Protein AF-A0A5N3P517-F1 (afdb_monomer_lite)

pLDDT: mean 84.56, std 18.82, range [36.75, 97.94]

Radius of gyration: 26.36 Å; chains: 1; bounding box: 62×52×75 Å

Foldseek 3Di:
DDDDDDDDPDPPPDPPPPDPDPDDPLRVVLVVLVVVLVVLVVLLVVLVVVCVVPVDLVSLLSSLLSVLVNLVSQLVSLVSCCVVPVVVSVVSNVVSVVSLVCCVVPSPRPPSD

Secondary structure (DSSP, 8-state):
------------------PPPPPPHHHHHHHHHHHHHHHHHHHHHHHHHHHHHS--HHHHHHHHHHHHHHHHHHHHHHHHSTTT-HHHHHHHHHHHHHHHHHHHHH---TT--

Structure (mmCIF, N/CA/C/O backbone):
data_AF-A0A5N3P517-F1
#
_entry.id   AF-A0A5N3P517-F1
#
loop_
_atom_site.group_PDB
_atom_site.id
_atom_site.type_symbol
_atom_site.label_atom_id
_atom_site.label_alt_id
_atom_site.label_comp_id
_atom_site.label_asym_id
_atom_site.label_entity_id
_atom_site.label_seq_id
_atom_site.pdbx_PDB_ins_code
_atom_site.Cartn_x
_atom_site.Cartn_y
_atom_site.Cartn_z
_atom_site.occupancy
_atom_site.B_iso_or_equiv
_atom_site.auth_seq_id
_atom_site.auth_comp_id
_atom_site.auth_asym_id
_atom_site.auth_atom_id
_atom_site.pdbx_PDB_model_num
ATOM 1 N N . MET A 1 1 ? 45.684 42.380 -56.030 1.00 38.03 1 MET A N 1
ATOM 2 C CA . MET A 1 1 ? 45.417 40.993 -56.467 1.00 38.03 1 MET A CA 1
ATOM 3 C C . MET A 1 1 ? 44.510 40.353 -55.421 1.00 38.03 1 MET A C 1
ATOM 5 O O . MET A 1 1 ? 44.945 40.211 -54.291 1.00 38.03 1 MET A O 1
ATOM 9 N N . THR A 1 2 ? 43.191 40.452 -55.594 1.00 36.75 2 THR A N 1
ATOM 10 C CA . THR A 1 2 ? 42.268 39.413 -56.116 1.00 36.75 2 THR A CA 1
ATOM 11 C C . THR A 1 2 ? 42.064 38.200 -55.197 1.00 36.75 2 THR A C 1
ATOM 13 O O . THR A 1 2 ? 42.986 37.443 -54.924 1.00 36.75 2 THR A O 1
ATOM 16 N N . LEU A 1 3 ? 40.800 38.051 -54.775 1.00 43.25 3 LEU A N 1
ATOM 17 C CA . LEU A 1 3 ? 40.170 36.937 -54.060 1.00 43.25 3 LEU A CA 1
ATOM 18 C C . LEU A 1 3 ? 40.451 35.552 -54.673 1.00 43.25 3 LEU A C 1
ATOM 20 O O . LEU A 1 3 ? 40.476 35.419 -55.895 1.00 43.25 3 LEU A O 1
ATOM 24 N N . LYS A 1 4 ? 40.472 34.533 -53.800 1.00 41.03 4 LYS A N 1
ATOM 25 C CA . LYS A 1 4 ? 39.881 33.179 -53.948 1.00 41.03 4 LYS A CA 1
ATOM 26 C C . LYS A 1 4 ? 39.968 32.525 -52.557 1.00 41.03 4 LYS A C 1
ATOM 28 O O . LYS A 1 4 ? 41.059 32.212 -52.108 1.00 41.03 4 LYS A O 1
ATOM 33 N N . THR A 1 5 ? 38.941 32.523 -51.706 1.00 51.16 5 THR A N 1
ATOM 34 C CA . THR A 1 5 ? 37.689 31.741 -51.764 1.00 51.16 5 THR A CA 1
ATOM 35 C C . THR A 1 5 ? 37.931 30.275 -52.119 1.00 51.16 5 THR A C 1
ATOM 37 O O . THR A 1 5 ? 38.084 29.964 -53.295 1.00 51.16 5 THR A O 1
ATOM 40 N N . SER A 1 6 ? 37.955 29.395 -51.110 1.00 47.97 6 SER A N 1
ATOM 41 C CA . SER A 1 6 ? 37.519 27.981 -51.143 1.00 47.97 6 SER A CA 1
ATOM 42 C C . SER A 1 6 ? 37.638 27.421 -49.716 1.00 47.97 6 SER A C 1
ATOM 44 O O . SER A 1 6 ? 38.736 27.238 -49.209 1.00 47.97 6 SER A O 1
ATOM 46 N N . ALA A 1 7 ? 36.527 27.438 -48.973 1.00 44.62 7 ALA A N 1
ATOM 47 C CA . ALA A 1 7 ? 35.735 26.247 -48.625 1.00 44.62 7 ALA A CA 1
ATOM 48 C C . ALA A 1 7 ? 36.282 25.567 -47.346 1.00 44.62 7 ALA A C 1
ATOM 50 O O . ALA A 1 7 ? 37.238 24.809 -47.396 1.00 44.62 7 ALA A O 1
ATOM 51 N N . LEU A 1 8 ? 35.827 25.929 -46.138 1.00 47.00 8 LEU A N 1
ATOM 52 C CA . LEU A 1 8 ? 34.563 25.456 -45.542 1.00 47.00 8 LEU A CA 1
ATOM 53 C C . LEU A 1 8 ? 34.313 23.968 -45.840 1.00 47.00 8 LEU A C 1
ATOM 55 O O . LEU A 1 8 ? 33.419 23.610 -46.597 1.00 47.00 8 LEU A O 1
ATOM 59 N N . LEU A 1 9 ? 35.107 23.100 -45.212 1.00 43.38 9 LEU A N 1
ATOM 60 C CA . LEU A 1 9 ? 34.707 21.722 -44.941 1.00 43.38 9 LEU A CA 1
ATOM 61 C C . LEU A 1 9 ? 34.134 21.674 -43.525 1.00 43.38 9 LEU A C 1
ATOM 63 O O . LEU A 1 9 ? 34.820 21.434 -42.535 1.00 43.38 9 LEU A O 1
ATOM 67 N N . LEU A 1 10 ? 32.836 21.971 -43.474 1.00 49.81 10 LEU A N 1
ATOM 68 C CA . LEU A 1 10 ? 31.929 21.492 -42.444 1.00 49.81 10 LEU A CA 1
ATOM 69 C C . LEU A 1 10 ? 32.051 19.966 -42.363 1.00 49.81 10 LEU A C 1
ATOM 71 O O . LEU A 1 10 ? 31.563 19.261 -43.241 1.00 49.81 10 LEU A O 1
ATOM 75 N N . ILE A 1 11 ? 32.627 19.459 -41.278 1.00 46.81 11 ILE A N 1
ATOM 76 C CA . ILE A 1 11 ? 32.222 18.157 -40.744 1.00 46.81 11 ILE A CA 1
ATOM 77 C C . ILE A 1 11 ? 31.528 18.444 -39.417 1.00 46.81 11 ILE A C 1
ATOM 79 O O . ILE A 1 11 ? 32.052 18.240 -38.328 1.00 46.81 11 ILE A O 1
ATOM 83 N N . ALA A 1 12 ? 30.319 18.993 -39.542 1.00 49.53 12 ALA A N 1
ATOM 84 C CA . ALA A 1 12 ? 29.302 18.933 -38.507 1.00 49.53 12 ALA A CA 1
ATOM 85 C C . ALA A 1 12 ? 28.690 17.523 -38.534 1.00 49.53 12 ALA A C 1
ATOM 87 O O . ALA A 1 12 ? 27.599 17.299 -39.044 1.00 49.53 12 ALA A O 1
ATOM 88 N N . ALA A 1 13 ? 29.440 16.554 -38.029 1.00 48.19 13 ALA A N 1
ATOM 89 C CA . ALA A 1 13 ? 28.962 15.227 -37.671 1.00 48.19 13 ALA A CA 1
ATOM 90 C C . ALA A 1 13 ? 29.750 14.895 -36.401 1.00 48.19 13 ALA A C 1
ATOM 92 O O . ALA A 1 13 ? 30.962 14.763 -36.453 1.00 48.19 13 ALA A O 1
ATOM 93 N N . SER A 1 14 ? 29.193 14.893 -35.201 1.00 46.72 14 SER A N 1
ATOM 94 C CA . SER A 1 14 ? 27.890 14.375 -34.818 1.00 46.72 14 SER A CA 1
ATOM 95 C C . SER A 1 14 ? 27.596 14.857 -33.396 1.00 46.72 14 SER A C 1
ATOM 97 O O . SER A 1 14 ? 27.890 14.172 -32.422 1.00 46.72 14 SER A O 1
ATOM 99 N N . LEU A 1 15 ? 27.020 16.049 -33.267 1.00 48.06 15 LEU A N 1
ATOM 100 C CA . LEU A 1 15 ? 26.266 16.420 -32.073 1.00 48.06 15 LEU A CA 1
ATOM 101 C C . LEU A 1 15 ? 24.796 16.173 -32.396 1.00 48.06 15 LEU A C 1
ATOM 103 O O . LEU A 1 15 ? 24.016 17.103 -32.570 1.00 48.06 15 LEU A O 1
ATOM 107 N N . LEU A 1 16 ? 24.426 14.895 -32.530 1.00 49.53 16 LEU A N 1
ATOM 108 C CA . LEU A 1 16 ? 23.047 14.540 -32.227 1.00 49.53 16 LEU A CA 1
ATOM 109 C C . LEU A 1 16 ? 22.869 14.912 -30.753 1.00 49.53 16 LEU A C 1
ATOM 111 O O . LEU A 1 16 ? 23.619 14.385 -29.925 1.00 49.53 16 LEU A O 1
ATOM 115 N N . PRO A 1 17 ? 21.945 15.818 -30.390 1.00 46.22 17 PRO A N 1
ATOM 116 C CA . PRO A 1 17 ? 21.519 15.872 -29.010 1.00 46.22 17 PRO A CA 1
ATOM 117 C C . PRO A 1 17 ? 20.970 14.478 -28.725 1.00 46.22 17 PRO A C 1
ATOM 119 O O . PRO A 1 17 ? 19.959 14.072 -29.300 1.00 46.22 17 PRO A O 1
ATOM 122 N N . ILE A 1 18 ? 21.680 13.709 -27.900 1.00 53.00 18 ILE A N 1
ATOM 123 C CA . ILE A 1 18 ? 21.115 12.533 -27.254 1.00 53.00 18 ILE A CA 1
ATOM 124 C C . ILE A 1 18 ? 20.028 13.114 -26.349 1.00 53.00 18 ILE A C 1
ATOM 126 O O . ILE A 1 18 ? 20.273 13.458 -25.195 1.00 53.00 18 ILE A O 1
ATOM 130 N N . GLY A 1 19 ? 18.849 13.366 -26.922 1.00 52.69 19 GLY A N 1
ATOM 131 C CA . GLY A 1 19 ? 17.659 13.670 -26.152 1.00 52.69 19 GLY A CA 1
ATOM 132 C C . GLY A 1 19 ? 17.431 12.520 -25.173 1.00 52.69 19 GLY A C 1
ATOM 133 O O . GLY A 1 19 ? 17.881 11.399 -25.444 1.00 52.69 19 GLY A O 1
ATOM 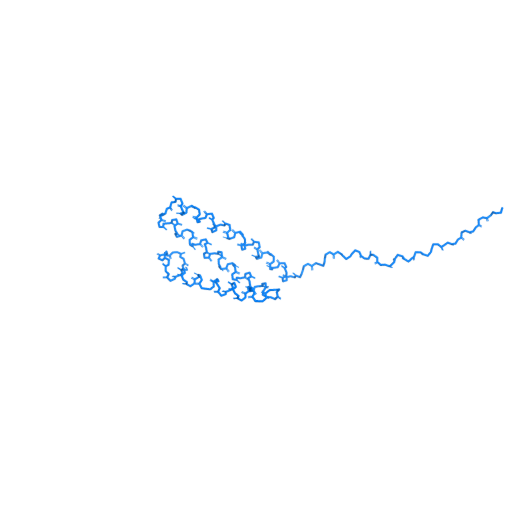134 N N . PRO A 1 20 ? 16.776 12.762 -24.026 1.00 57.44 20 PRO A N 1
ATOM 135 C CA . PRO A 1 20 ? 16.414 11.670 -23.137 1.00 57.44 20 PRO A CA 1
ATOM 136 C C . PRO A 1 20 ? 15.671 10.625 -23.970 1.00 57.44 20 PRO A C 1
ATOM 138 O O . PRO A 1 20 ? 14.719 10.963 -24.678 1.00 57.44 20 PRO A O 1
ATOM 141 N N . ALA A 1 21 ? 16.163 9.383 -23.955 1.00 64.06 21 ALA A N 1
ATOM 142 C CA . ALA A 1 21 ? 15.475 8.281 -24.607 1.00 64.06 21 ALA A CA 1
ATOM 143 C C . ALA A 1 21 ? 14.019 8.300 -24.127 1.00 64.06 21 ALA A C 1
ATOM 145 O O . ALA A 1 21 ? 13.770 8.406 -22.923 1.00 64.06 21 ALA A O 1
ATOM 146 N N . ALA A 1 22 ? 13.069 8.290 -25.066 1.00 68.44 22 ALA A N 1
ATOM 147 C CA . ALA A 1 22 ? 11.658 8.253 -24.716 1.00 68.44 22 ALA A CA 1
ATOM 148 C C . ALA A 1 22 ? 11.414 7.034 -23.820 1.00 68.44 22 ALA A C 1
ATOM 150 O O . ALA A 1 22 ? 11.892 5.941 -24.133 1.00 68.44 22 ALA A O 1
ATOM 151 N N . ALA A 1 23 ? 10.708 7.242 -22.7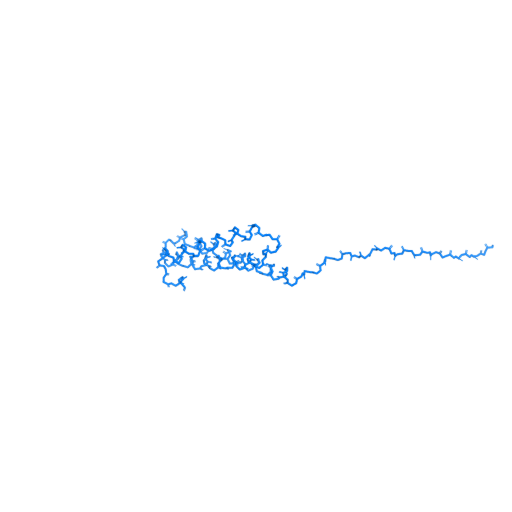08 1.00 76.50 23 ALA A N 1
ATOM 152 C CA . ALA A 1 23 ? 10.368 6.163 -21.800 1.00 76.50 23 ALA A CA 1
ATOM 153 C C . ALA A 1 23 ? 9.629 5.062 -22.571 1.00 76.50 23 ALA A C 1
ATOM 155 O O . ALA A 1 23 ? 8.766 5.315 -23.416 1.00 76.50 23 ALA A O 1
ATOM 156 N N . THR A 1 24 ? 9.998 3.817 -22.309 1.00 87.88 24 THR A N 1
ATOM 157 C CA . THR A 1 24 ? 9.268 2.668 -22.827 1.00 87.88 24 THR A CA 1
ATOM 158 C C . THR A 1 24 ? 7.857 2.644 -22.225 1.00 87.88 24 THR A C 1
ATOM 160 O O . THR A 1 24 ? 7.655 3.098 -21.096 1.00 87.88 24 THR A O 1
ATOM 163 N N . PRO A 1 25 ? 6.869 2.018 -22.890 1.00 91.38 25 PRO A N 1
ATOM 164 C CA . PRO A 1 25 ? 5.521 1.890 -22.328 1.00 91.38 25 PRO A CA 1
ATOM 165 C C . PRO A 1 25 ? 5.483 1.225 -20.940 1.00 91.38 25 PRO A C 1
ATOM 167 O O . PRO A 1 25 ? 4.579 1.474 -20.141 1.00 91.38 25 PRO A O 1
ATOM 170 N N . LEU A 1 26 ? 6.461 0.359 -20.641 1.00 89.94 26 LEU A N 1
ATOM 171 C CA . LEU A 1 26 ? 6.606 -0.270 -19.330 1.00 89.94 26 LEU A CA 1
ATOM 172 C C . LEU A 1 26 ? 7.133 0.715 -18.275 1.00 89.94 26 LEU A C 1
ATOM 174 O O . LEU A 1 26 ? 6.635 0.709 -17.149 1.00 89.94 26 LEU A O 1
ATOM 178 N N . GLU A 1 27 ? 8.097 1.564 -18.634 1.00 90.00 27 GLU A N 1
ATOM 179 C CA . GLU A 1 27 ? 8.607 2.634 -17.767 1.00 90.00 27 GLU A CA 1
ATOM 180 C C . GLU A 1 27 ? 7.510 3.652 -17.454 1.00 90.00 27 GLU A C 1
ATOM 182 O O . GLU A 1 27 ? 7.283 3.933 -16.278 1.00 90.00 27 GLU A O 1
ATOM 187 N N . ASP A 1 28 ? 6.752 4.108 -18.454 1.00 92.62 28 ASP A N 1
ATOM 188 C CA . ASP A 1 28 ? 5.617 5.023 -18.256 1.00 92.62 28 ASP A CA 1
ATOM 189 C C . ASP A 1 28 ? 4.581 4.436 -17.294 1.00 92.62 28 ASP A C 1
ATOM 191 O O . ASP A 1 28 ? 4.127 5.083 -16.343 1.00 92.62 28 ASP A O 1
ATOM 195 N N . LYS A 1 29 ? 4.228 3.162 -17.493 1.00 92.69 29 LYS A N 1
ATOM 196 C CA . LYS A 1 29 ? 3.283 2.462 -16.620 1.00 92.69 29 LYS A CA 1
ATOM 197 C C . LYS A 1 29 ? 3.824 2.328 -15.195 1.00 92.69 29 LYS A C 1
ATOM 199 O O . LYS A 1 29 ? 3.069 2.517 -14.239 1.00 92.69 29 LYS A O 1
ATOM 204 N N . CYS A 1 30 ? 5.107 2.010 -15.043 1.00 93.00 30 CYS A N 1
ATOM 205 C CA . CYS A 1 30 ? 5.768 1.921 -13.744 1.00 93.00 30 CYS A CA 1
ATOM 206 C C . CYS A 1 30 ? 5.796 3.285 -13.029 1.00 93.00 30 CYS A C 1
ATOM 208 O O . CYS A 1 30 ? 5.475 3.367 -11.839 1.00 93.00 30 CYS A O 1
ATOM 210 N N . GLN A 1 31 ? 6.092 4.370 -13.746 1.00 92.81 31 GLN A N 1
ATOM 211 C CA . GLN A 1 31 ? 6.090 5.733 -13.209 1.00 92.81 31 GLN A CA 1
ATOM 212 C C . GLN A 1 31 ? 4.686 6.175 -12.777 1.00 92.81 31 GLN A C 1
ATOM 214 O O . GLN A 1 31 ? 4.514 6.665 -11.658 1.00 92.81 31 GLN A O 1
ATOM 219 N N . ALA A 1 32 ? 3.668 5.936 -13.608 1.00 94.19 32 ALA A N 1
ATOM 220 C CA . ALA A 1 32 ? 2.280 6.263 -13.286 1.00 94.19 32 ALA A CA 1
ATOM 221 C C . ALA A 1 32 ? 1.787 5.509 -12.038 1.00 94.19 32 ALA A C 1
ATOM 223 O O . ALA A 1 32 ? 1.165 6.094 -11.148 1.00 94.19 32 ALA A O 1
ATOM 224 N N . LEU A 1 33 ? 2.110 4.216 -11.932 1.00 95.12 33 LEU A N 1
ATOM 225 C CA . LEU A 1 33 ? 1.791 3.406 -10.756 1.00 95.12 33 LEU A CA 1
ATOM 226 C C . LEU A 1 33 ? 2.559 3.866 -9.512 1.00 95.12 33 LEU A C 1
ATOM 228 O O . LEU A 1 33 ? 1.977 3.932 -8.433 1.00 95.12 33 LEU A O 1
ATOM 232 N N . THR A 1 34 ? 3.821 4.269 -9.656 1.00 94.38 34 THR A N 1
ATOM 233 C CA . THR A 1 34 ? 4.612 4.839 -8.554 1.00 94.38 34 THR A CA 1
ATOM 234 C C . THR A 1 34 ? 3.981 6.127 -8.023 1.00 94.38 34 THR A C 1
ATOM 236 O O . THR A 1 34 ? 3.859 6.298 -6.808 1.00 94.38 34 THR A O 1
ATOM 239 N N . ALA A 1 35 ? 3.522 7.018 -8.907 1.00 94.94 35 ALA A N 1
ATOM 240 C CA . ALA A 1 35 ? 2.801 8.227 -8.510 1.00 94.94 35 ALA A CA 1
ATOM 241 C C . ALA A 1 35 ? 1.484 7.893 -7.785 1.00 94.94 35 ALA A C 1
ATOM 243 O O . ALA A 1 35 ? 1.199 8.453 -6.724 1.00 94.94 35 ALA A O 1
ATOM 244 N N . ALA A 1 36 ? 0.718 6.924 -8.296 1.00 95.12 36 ALA A N 1
ATOM 245 C CA . ALA A 1 36 ? -0.508 6.459 -7.651 1.00 95.12 36 ALA A CA 1
ATOM 246 C C . ALA A 1 36 ? -0.248 5.829 -6.268 1.00 95.12 36 ALA A C 1
ATOM 248 O O . ALA A 1 36 ? -1.004 6.082 -5.328 1.00 95.12 36 ALA A O 1
ATOM 249 N N . THR A 1 37 ? 0.832 5.053 -6.109 1.00 97.44 37 THR A N 1
ATOM 250 C CA . THR A 1 37 ? 1.241 4.485 -4.814 1.00 97.44 37 THR A CA 1
ATOM 251 C C . THR A 1 37 ? 1.558 5.581 -3.805 1.00 97.44 37 THR A C 1
ATOM 253 O O . THR A 1 37 ? 1.067 5.503 -2.679 1.00 97.44 37 THR A O 1
ATOM 256 N N . LYS A 1 38 ? 2.314 6.613 -4.206 1.00 96.88 38 LYS A N 1
ATOM 257 C CA . LYS A 1 38 ? 2.637 7.767 -3.348 1.00 96.88 38 LYS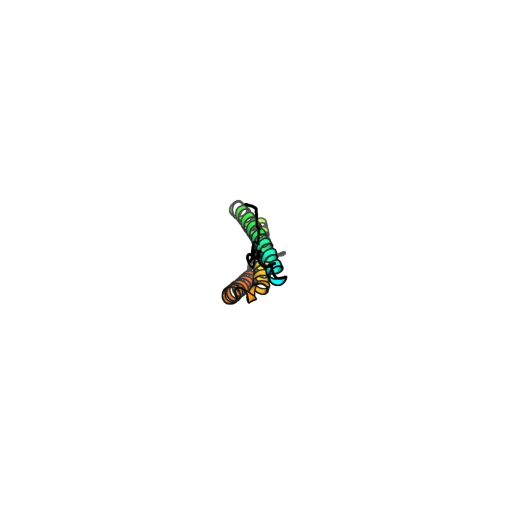 A CA 1
ATOM 258 C C . LYS A 1 38 ? 1.380 8.516 -2.905 1.00 96.88 38 LYS A C 1
ATOM 260 O O . LYS A 1 38 ? 1.256 8.878 -1.739 1.00 96.88 38 LYS A O 1
ATOM 265 N N . GLN A 1 39 ? 0.411 8.698 -3.802 1.00 97.06 39 GLN A N 1
ATOM 266 C CA . GLN A 1 39 ? -0.862 9.319 -3.432 1.00 97.06 39 GLN A CA 1
ATOM 267 C C . GLN A 1 39 ? -1.659 8.453 -2.443 1.00 97.06 39 GLN A C 1
ATOM 269 O O . GLN A 1 39 ? -2.221 8.967 -1.475 1.00 97.06 39 GLN A O 1
ATOM 274 N N . ALA A 1 40 ? -1.706 7.136 -2.656 1.00 96.88 40 ALA A N 1
ATOM 275 C CA . ALA A 1 40 ? -2.375 6.219 -1.736 1.00 96.88 40 ALA A CA 1
ATOM 276 C C . ALA A 1 40 ? -1.684 6.176 -0.359 1.00 96.88 40 ALA A C 1
ATOM 278 O O . ALA A 1 40 ? -2.362 6.096 0.666 1.00 96.88 40 ALA A O 1
ATOM 279 N N . GLU A 1 41 ? -0.353 6.279 -0.332 1.00 97.94 41 GLU A N 1
ATOM 280 C CA . GLU A 1 41 ? 0.443 6.401 0.893 1.00 97.94 41 GLU A CA 1
ATOM 281 C C . GLU A 1 41 ? 0.086 7.675 1.662 1.00 97.94 41 GLU A C 1
ATOM 283 O O . GLU A 1 41 ? -0.274 7.600 2.837 1.00 97.94 41 GLU A O 1
ATOM 288 N N . ALA A 1 42 ? 0.093 8.828 0.985 1.00 97.88 42 ALA A N 1
ATOM 289 C CA . ALA A 1 42 ? -0.270 10.111 1.580 1.00 97.88 42 ALA A CA 1
ATOM 290 C C . ALA A 1 42 ? -1.680 10.075 2.191 1.00 97.88 42 ALA A C 1
ATOM 292 O O . ALA A 1 42 ? -1.882 10.526 3.319 1.00 97.88 42 ALA A O 1
ATOM 293 N N . ASN A 1 43 ? -2.640 9.459 1.494 1.00 96.62 43 ASN A N 1
ATOM 294 C CA . ASN A 1 43 ? -3.990 9.263 2.020 1.00 96.62 43 ASN A CA 1
ATOM 295 C C . ASN A 1 43 ? -3.982 8.384 3.284 1.00 96.62 43 ASN A C 1
ATOM 297 O O . ASN A 1 43 ? -4.600 8.745 4.283 1.00 96.62 43 ASN A O 1
ATOM 301 N N . SER A 1 44 ? -3.265 7.254 3.279 1.00 97.00 44 SER A N 1
ATOM 302 C CA . SER A 1 44 ? -3.138 6.382 4.459 1.00 97.00 44 SER A CA 1
ATOM 303 C C . SER A 1 44 ? -2.523 7.119 5.655 1.00 97.00 44 SER A C 1
ATOM 305 O O . SER A 1 44 ? -3.016 6.991 6.777 1.00 97.00 44 SER A O 1
ATOM 307 N N . ILE A 1 45 ? -1.491 7.937 5.428 1.00 97.88 45 ILE A N 1
ATOM 308 C CA . ILE A 1 45 ? -0.854 8.763 6.464 1.00 97.88 45 ILE A CA 1
ATOM 309 C C . ILE A 1 45 ? -1.834 9.809 7.014 1.00 97.88 45 ILE A C 1
ATOM 311 O O . ILE A 1 45 ? -1.915 9.990 8.230 1.00 97.88 45 ILE A O 1
ATOM 315 N N . ALA A 1 46 ? -2.618 10.460 6.151 1.00 97.62 46 ALA A N 1
ATOM 316 C CA . ALA A 1 46 ? -3.624 11.431 6.573 1.00 97.62 46 ALA A CA 1
ATOM 317 C C . ALA A 1 46 ? -4.691 10.791 7.479 1.00 97.62 46 ALA A C 1
ATOM 319 O O . ALA A 1 46 ? -4.981 11.311 8.557 1.00 97.62 46 ALA A O 1
ATOM 320 N N . PHE A 1 47 ? -5.222 9.621 7.109 1.00 96.88 47 PHE A N 1
ATOM 321 C CA . PHE A 1 47 ? -6.176 8.906 7.965 1.00 96.88 47 PHE A CA 1
ATOM 322 C C . PHE A 1 47 ? -5.539 8.376 9.256 1.00 96.88 47 PHE A C 1
ATOM 324 O O . PHE A 1 47 ? -6.204 8.350 10.293 1.00 96.88 47 PHE A O 1
ATOM 331 N N . LEU A 1 48 ? -4.254 8.004 9.239 1.00 97.38 48 LEU A N 1
ATOM 332 C CA . LEU A 1 48 ? -3.529 7.643 10.459 1.00 97.38 48 LEU A CA 1
ATOM 333 C C . LEU A 1 48 ? -3.453 8.823 11.430 1.00 97.38 48 LEU A C 1
ATOM 335 O O . LEU A 1 48 ? -3.628 8.631 12.632 1.00 97.38 48 LEU A O 1
ATOM 339 N N . ALA A 1 49 ? -3.196 10.033 10.931 1.00 97.56 49 ALA A N 1
ATOM 340 C CA . ALA A 1 49 ? -3.178 11.236 11.756 1.00 97.56 49 ALA A CA 1
ATOM 341 C C . ALA A 1 49 ? -4.552 11.499 12.394 1.00 97.56 49 ALA A C 1
ATOM 343 O O . ALA A 1 49 ? -4.620 11.744 13.599 1.00 97.56 49 ALA A O 1
ATOM 344 N N . VAL A 1 50 ? -5.639 11.348 11.626 1.00 97.31 50 VAL A N 1
ATOM 345 C CA . VAL A 1 50 ? -7.012 11.460 12.148 1.00 97.31 50 VAL A CA 1
ATOM 346 C C . VAL A 1 50 ? -7.274 10.418 13.234 1.00 97.31 50 VAL A C 1
ATOM 348 O O . VAL A 1 50 ? -7.719 10.784 14.314 1.00 97.31 50 VAL A O 1
ATOM 351 N N . TYR A 1 51 ? -6.943 9.144 13.008 1.00 96.88 51 TYR A N 1
ATOM 352 C CA . TYR A 1 51 ? -7.115 8.098 14.024 1.00 96.88 51 TYR A CA 1
ATOM 353 C C . TYR A 1 51 ? -6.251 8.329 15.276 1.00 96.88 51 TYR A C 1
ATOM 355 O O . TYR A 1 51 ? -6.664 8.039 16.396 1.00 96.88 51 TYR A O 1
ATOM 363 N N . LYS A 1 52 ? -5.035 8.864 15.123 1.00 97.50 52 LYS A N 1
ATOM 364 C CA . LYS A 1 52 ? -4.181 9.201 16.272 1.00 97.50 52 LYS A CA 1
ATOM 365 C C . LYS A 1 52 ? -4.773 10.330 17.117 1.00 97.50 52 LYS A C 1
ATOM 367 O O . LYS A 1 52 ? -4.596 10.295 18.335 1.00 97.50 52 LYS A O 1
ATOM 372 N N . ALA A 1 53 ? -5.451 11.287 16.484 1.00 97.50 53 ALA A N 1
ATOM 373 C CA . ALA A 1 53 ? -6.163 12.369 17.159 1.00 97.50 53 ALA A CA 1
ATOM 374 C C . ALA A 1 53 ? -7.495 11.896 17.773 1.00 97.50 53 ALA A C 1
ATOM 376 O O . ALA A 1 53 ? -7.835 12.294 18.883 1.00 97.50 53 ALA A O 1
ATOM 377 N N . ASP A 1 54 ? -8.210 11.013 17.078 1.00 94.31 54 ASP A N 1
ATOM 378 C CA . ASP A 1 54 ? -9.504 10.455 17.463 1.00 94.31 54 ASP A CA 1
ATOM 379 C C . ASP A 1 54 ? -9.460 8.923 17.348 1.00 94.31 54 ASP A C 1
ATOM 381 O O . ASP A 1 54 ? -9.677 8.333 16.285 1.00 94.31 54 ASP A O 1
ATOM 385 N N . LYS A 1 55 ? -9.159 8.268 18.476 1.00 95.19 55 LYS A N 1
ATOM 386 C CA . LYS A 1 55 ? -8.898 6.821 18.571 1.00 95.19 55 LYS A CA 1
ATOM 387 C C . LYS A 1 55 ? -10.163 5.956 18.544 1.00 95.19 55 LYS A C 1
ATOM 389 O O . LYS A 1 55 ? -10.178 4.857 19.100 1.00 95.19 55 LYS A O 1
ATOM 394 N N . THR A 1 56 ? -11.233 6.433 17.924 1.00 95.19 56 THR A N 1
ATOM 395 C CA . THR A 1 56 ? -12.480 5.681 17.792 1.00 95.19 56 THR A CA 1
ATOM 396 C C . THR A 1 56 ? -12.373 4.573 16.739 1.00 95.19 56 THR A C 1
ATOM 398 O O . THR A 1 56 ? -11.581 4.628 15.792 1.00 95.19 56 THR A O 1
ATOM 401 N N . GLU A 1 57 ? -13.190 3.528 16.896 1.00 93.50 57 GLU A N 1
ATOM 402 C CA . GLU A 1 57 ? -13.208 2.388 15.972 1.00 93.50 57 GLU A CA 1
ATOM 403 C C . GLU A 1 57 ? -13.522 2.787 14.515 1.00 93.50 57 GLU A C 1
ATOM 405 O O . GLU A 1 57 ? -12.801 2.324 13.626 1.00 93.50 57 GLU A O 1
ATOM 410 N N . PRO A 1 58 ? -14.497 3.677 14.224 1.00 93.81 58 PRO A N 1
ATOM 411 C CA . PRO A 1 58 ? -14.749 4.120 12.855 1.00 93.81 58 PRO A CA 1
ATOM 412 C C . PRO A 1 58 ? -13.512 4.747 12.202 1.00 93.81 58 PRO A C 1
ATOM 414 O O . PRO A 1 58 ? -13.181 4.398 11.069 1.00 93.81 58 PRO A O 1
ATOM 417 N N . LYS A 1 59 ? -12.766 5.591 12.930 1.00 95.50 59 LYS A N 1
ATOM 418 C CA . LYS A 1 59 ? -11.531 6.217 12.430 1.00 95.50 59 LYS A CA 1
ATOM 419 C C . LYS A 1 59 ? -10.413 5.212 12.211 1.00 95.50 59 LYS A C 1
ATOM 421 O O . LYS A 1 59 ? -9.725 5.273 11.190 1.00 95.50 59 LYS A O 1
ATOM 426 N N . ARG A 1 60 ? -10.288 4.219 13.094 1.00 95.00 60 ARG A N 1
ATOM 427 C CA . ARG A 1 60 ? -9.383 3.084 12.873 1.00 95.00 60 ARG A CA 1
ATOM 428 C C . ARG A 1 60 ? -9.731 2.337 11.583 1.00 95.00 60 ARG A C 1
ATOM 430 O O . ARG A 1 60 ? -8.832 1.999 10.818 1.00 95.00 60 ARG A O 1
ATOM 437 N N . CYS A 1 61 ? -11.014 2.083 11.327 1.00 94.25 61 CYS A N 1
ATOM 438 C CA . CYS A 1 61 ? -11.451 1.377 10.124 1.00 94.25 61 CYS A CA 1
ATOM 439 C C . CYS A 1 61 ? -11.273 2.204 8.841 1.00 94.25 61 CYS A C 1
ATOM 441 O O . CYS A 1 61 ? -10.904 1.635 7.813 1.00 94.25 61 CYS A O 1
ATOM 443 N N . GLU A 1 62 ? -11.467 3.525 8.886 1.00 94.62 62 GLU A N 1
ATOM 444 C CA . GLU A 1 62 ? -11.141 4.431 7.773 1.00 94.62 62 GLU A CA 1
ATOM 445 C C . GLU A 1 62 ? -9.639 4.404 7.449 1.00 94.62 62 GLU A C 1
ATOM 447 O O . GLU A 1 62 ? -9.262 4.225 6.288 1.00 94.62 62 GLU A O 1
ATOM 452 N N . TYR A 1 63 ? -8.786 4.480 8.476 1.00 95.50 63 TYR A N 1
ATOM 453 C CA . TYR A 1 63 ? -7.336 4.330 8.331 1.00 95.50 63 TYR A CA 1
ATOM 454 C C . TYR A 1 63 ? -6.957 2.995 7.693 1.00 95.50 63 TYR A C 1
ATOM 456 O O . 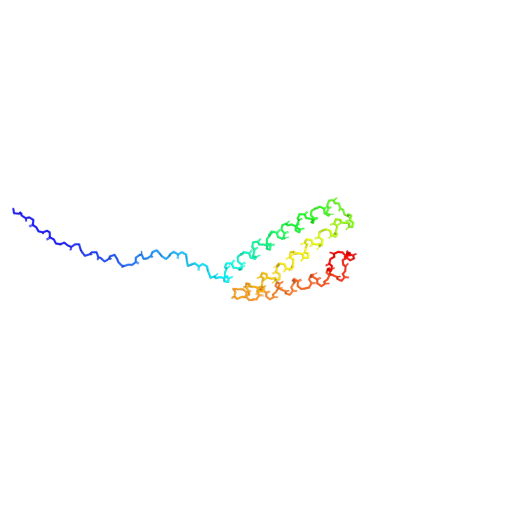TYR A 1 63 ? -6.287 2.977 6.663 1.00 95.50 63 TYR A O 1
ATOM 464 N N . LEU A 1 64 ? -7.438 1.877 8.239 1.00 95.44 64 LEU A N 1
ATOM 465 C CA . LEU A 1 64 ? -7.112 0.558 7.699 1.00 95.44 64 LEU A CA 1
ATOM 466 C C . LEU A 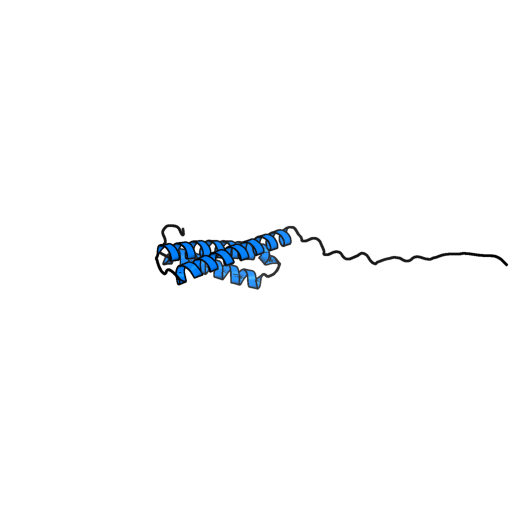1 64 ? -7.605 0.378 6.259 1.00 95.44 64 LEU A C 1
ATOM 468 O O . LEU A 1 64 ? -6.935 -0.285 5.469 1.00 95.44 64 LEU A O 1
ATOM 472 N N . LYS A 1 65 ? -8.729 0.999 5.879 1.00 94.69 65 LYS A N 1
ATOM 473 C CA . LYS A 1 65 ? -9.216 0.992 4.492 1.00 94.69 65 LYS A CA 1
ATOM 474 C C . LYS A 1 65 ? -8.240 1.710 3.565 1.00 94.69 65 LYS A C 1
ATOM 476 O O . LYS A 1 65 ? -7.917 1.186 2.497 1.00 94.69 65 LYS A O 1
ATOM 481 N N . ALA A 1 66 ? -7.750 2.876 3.978 1.00 95.44 66 ALA A N 1
ATOM 482 C CA . ALA A 1 66 ? -6.746 3.622 3.230 1.00 95.44 66 ALA A CA 1
ATOM 483 C C . ALA A 1 66 ? -5.410 2.859 3.149 1.00 95.44 66 ALA A C 1
ATOM 485 O O . ALA A 1 66 ? -4.824 2.773 2.069 1.00 95.44 66 ALA A O 1
ATOM 486 N N . SER A 1 67 ? -4.973 2.218 4.237 1.00 95.50 67 SER A N 1
ATOM 487 C CA . SER A 1 67 ? -3.764 1.384 4.244 1.00 95.50 67 SER A CA 1
ATOM 488 C C . SER A 1 67 ? -3.884 0.176 3.317 1.00 95.50 67 SER A C 1
ATOM 490 O O . SER A 1 67 ? -2.975 -0.087 2.535 1.00 95.50 67 SER A O 1
ATOM 492 N N . VAL A 1 68 ? -5.016 -0.534 3.326 1.00 95.56 68 VAL A N 1
ATOM 493 C CA . VAL A 1 68 ? -5.266 -1.651 2.398 1.00 95.56 68 VAL A CA 1
ATOM 494 C C . VAL A 1 68 ? -5.198 -1.184 0.943 1.00 95.56 68 VAL A C 1
ATOM 496 O O . VAL A 1 68 ? -4.607 -1.868 0.107 1.00 95.56 68 VAL A O 1
ATOM 499 N N . ALA A 1 69 ? -5.759 -0.014 0.625 1.00 95.06 69 ALA A N 1
ATOM 500 C CA . ALA A 1 69 ? -5.655 0.559 -0.715 1.00 95.06 69 ALA A CA 1
ATOM 501 C C . ALA A 1 69 ? -4.195 0.870 -1.096 1.00 95.06 69 ALA A C 1
ATOM 503 O O . ALA A 1 69 ? -3.773 0.523 -2.201 1.00 95.06 69 ALA A O 1
ATOM 504 N N . HIS A 1 70 ? -3.414 1.444 -0.174 1.00 97.12 70 HIS A N 1
ATOM 505 C CA . HIS A 1 70 ? -1.983 1.677 -0.369 1.00 97.12 70 HIS A C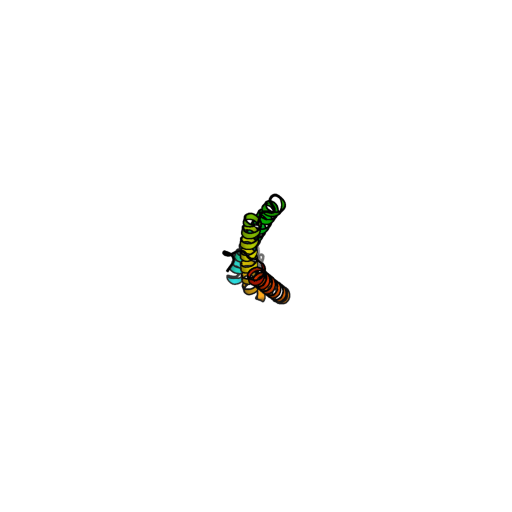A 1
ATOM 506 C C . HIS A 1 70 ? -1.218 0.375 -0.641 1.00 97.12 70 HIS A C 1
ATOM 508 O O . HIS A 1 70 ? -0.560 0.279 -1.673 1.00 97.12 70 HIS A O 1
ATOM 514 N N . PHE A 1 71 ? -1.354 -0.655 0.201 1.00 97.00 71 PHE A N 1
ATOM 515 C CA . PHE A 1 71 ? -0.621 -1.916 0.020 1.00 97.00 71 PHE A CA 1
ATOM 516 C C . PHE A 1 71 ? -1.045 -2.689 -1.239 1.00 97.00 71 PHE A C 1
ATOM 518 O O . PHE A 1 71 ? -0.205 -3.315 -1.884 1.00 97.00 71 PHE A O 1
ATOM 525 N N . ARG A 1 72 ? -2.316 -2.603 -1.659 1.00 96.56 72 ARG A N 1
ATOM 526 C CA . ARG A 1 72 ? -2.756 -3.140 -2.963 1.00 96.56 72 ARG A CA 1
ATOM 527 C C . ARG A 1 72 ? -2.076 -2.420 -4.128 1.00 96.56 72 ARG A C 1
ATOM 529 O O . ARG A 1 72 ? -1.655 -3.074 -5.081 1.00 96.56 72 ARG A O 1
ATOM 536 N N . MET A 1 73 ? -1.950 -1.094 -4.050 1.00 97.00 73 MET A N 1
ATOM 537 C CA . MET A 1 73 ? -1.250 -0.320 -5.075 1.00 97.00 73 MET A CA 1
ATOM 538 C C . MET A 1 73 ? 0.254 -0.606 -5.059 1.00 97.00 73 MET A C 1
ATOM 540 O O . MET A 1 73 ? 0.825 -0.855 -6.111 1.00 97.00 73 MET A O 1
ATOM 544 N N . LEU A 1 74 ? 0.877 -0.657 -3.878 1.00 96.81 74 LEU A N 1
ATOM 545 C CA . LEU A 1 74 ? 2.288 -1.002 -3.687 1.00 96.81 74 LEU A CA 1
ATOM 546 C C . LEU A 1 74 ? 2.626 -2.336 -4.360 1.00 96.81 74 LEU A C 1
ATOM 548 O O . LEU A 1 74 ? 3.540 -2.393 -5.180 1.00 96.81 74 LEU A O 1
ATOM 552 N N . LYS A 1 75 ? 1.828 -3.376 -4.086 1.00 97.75 75 LYS A N 1
ATOM 553 C CA . LYS A 1 75 ? 1.959 -4.684 -4.732 1.00 97.75 75 LYS A CA 1
ATOM 554 C C . LYS A 1 75 ? 1.921 -4.565 -6.257 1.00 97.75 75 LYS A C 1
ATOM 556 O O . LYS A 1 75 ? 2.853 -5.004 -6.921 1.00 97.75 75 LYS A O 1
ATOM 561 N N . LYS A 1 76 ? 0.884 -3.925 -6.807 1.00 97.25 76 LYS A N 1
ATOM 562 C CA . LYS A 1 76 ? 0.710 -3.759 -8.260 1.00 97.25 76 LYS A CA 1
ATOM 563 C C . LYS A 1 76 ? 1.872 -2.996 -8.905 1.00 97.25 76 LYS A C 1
ATOM 565 O O . LYS A 1 76 ? 2.302 -3.339 -10.008 1.00 97.25 76 LYS A O 1
ATOM 570 N N . THR A 1 77 ? 2.369 -1.964 -8.229 1.00 96.38 77 THR A N 1
ATOM 571 C CA . THR A 1 77 ? 3.519 -1.172 -8.670 1.00 96.38 77 THR A CA 1
ATOM 572 C C . THR A 1 77 ? 4.759 -2.043 -8.742 1.00 96.38 77 THR A C 1
ATOM 574 O O . THR A 1 77 ? 5.359 -2.129 -9.806 1.00 96.38 77 THR A O 1
ATOM 577 N N . PHE A 1 78 ? 5.102 -2.767 -7.677 1.00 95.94 78 PHE A N 1
ATOM 578 C CA . PHE A 1 78 ? 6.300 -3.606 -7.666 1.00 95.94 78 PHE A CA 1
ATOM 579 C C . PHE A 1 78 ? 6.197 -4.844 -8.565 1.00 95.94 78 PHE A C 1
ATOM 581 O O . PHE A 1 78 ? 7.195 -5.217 -9.170 1.00 95.94 78 PHE A O 1
ATOM 588 N N . GLU A 1 79 ? 5.007 -5.415 -8.768 1.00 95.88 79 GLU A N 1
ATOM 589 C CA . GLU A 1 79 ? 4.781 -6.440 -9.799 1.00 95.88 79 GLU A CA 1
ATOM 590 C C . GLU A 1 79 ? 5.045 -5.892 -11.210 1.00 95.88 79 GLU A C 1
ATOM 592 O O . GLU A 1 79 ? 5.670 -6.562 -12.030 1.00 95.88 79 GLU A O 1
ATOM 597 N N . THR A 1 80 ? 4.610 -4.659 -11.489 1.00 94.69 80 THR A N 1
ATOM 598 C CA . THR A 1 80 ? 4.800 -4.021 -12.803 1.00 94.69 80 THR A CA 1
ATOM 599 C C . THR A 1 80 ? 6.242 -3.558 -13.012 1.00 94.69 80 THR A C 1
ATOM 601 O O . THR A 1 80 ? 6.789 -3.706 -14.099 1.00 94.69 80 THR A O 1
ATOM 604 N N . CYS A 1 81 ? 6.872 -3.016 -11.973 1.00 93.56 81 CYS A N 1
ATOM 605 C CA . CYS A 1 81 ? 8.225 -2.468 -12.009 1.00 93.56 81 CYS A CA 1
ATOM 606 C C . CYS A 1 81 ? 9.317 -3.530 -11.768 1.00 93.56 81 CYS A C 1
ATOM 608 O O . CYS A 1 81 ? 10.499 -3.189 -11.673 1.00 93.56 81 CYS A O 1
ATOM 610 N N . ARG A 1 82 ? 8.949 -4.814 -11.648 1.00 94.38 82 ARG A N 1
ATOM 611 C CA . ARG A 1 82 ? 9.855 -5.901 -11.242 1.00 94.38 82 ARG A CA 1
ATOM 612 C C . ARG A 1 82 ? 11.088 -6.033 -12.133 1.00 94.38 82 ARG A C 1
ATOM 614 O O . ARG A 1 82 ? 12.159 -6.340 -11.626 1.00 94.38 82 ARG A O 1
ATOM 621 N N . SER A 1 83 ? 10.960 -5.774 -13.436 1.00 92.25 83 SER A N 1
ATOM 622 C CA . SER A 1 83 ? 12.078 -5.846 -14.388 1.00 92.25 83 SER A CA 1
ATOM 623 C C . SER A 1 83 ? 13.195 -4.842 -14.097 1.00 92.25 83 SER A C 1
ATOM 625 O O . SER A 1 83 ? 14.337 -5.098 -14.461 1.00 92.25 83 SER A O 1
ATOM 627 N N . PHE A 1 84 ? 12.884 -3.718 -13.443 1.00 91.38 84 PHE A N 1
ATOM 628 C CA . PHE A 1 84 ? 13.862 -2.676 -13.120 1.00 91.38 84 PHE A CA 1
ATOM 629 C C . PHE A 1 84 ? 14.568 -2.946 -11.786 1.00 91.38 84 PHE A C 1
ATOM 631 O O . PHE A 1 84 ? 15.768 -2.712 -11.656 1.00 91.38 84 PHE A O 1
ATOM 638 N N . HIS A 1 85 ? 13.838 -3.473 -10.796 1.00 89.69 85 HIS A N 1
ATOM 639 C CA . HIS A 1 85 ? 14.351 -3.722 -9.445 1.00 89.69 85 HIS A CA 1
ATOM 640 C C . HIS A 1 85 ? 13.809 -5.042 -8.863 1.00 89.69 85 HIS A C 1
ATOM 642 O O . HIS A 1 85 ? 12.963 -5.017 -7.967 1.00 89.69 85 HIS A O 1
ATOM 648 N N . PRO A 1 86 ? 14.289 -6.212 -9.322 1.00 92.88 86 PRO A N 1
ATOM 649 C CA . PRO A 1 86 ? 13.652 -7.499 -9.028 1.00 92.88 86 PRO A CA 1
ATOM 650 C C . PRO A 1 86 ? 13.687 -7.878 -7.544 1.00 92.88 86 PRO A C 1
ATOM 652 O O . PRO A 1 86 ? 12.662 -8.260 -6.991 1.00 92.88 86 PRO A O 1
ATOM 655 N N . LYS A 1 87 ? 14.834 -7.709 -6.871 1.00 94.94 87 LYS A N 1
ATOM 656 C CA . LYS A 1 87 ? 14.964 -8.032 -5.440 1.00 94.94 87 LYS A CA 1
ATOM 657 C C . LYS A 1 87 ? 14.044 -7.167 -4.572 1.00 94.94 87 LYS A C 1
ATOM 659 O O . LYS A 1 87 ? 13.316 -7.689 -3.737 1.00 94.94 87 LYS A O 1
ATOM 664 N N . MET A 1 88 ? 14.052 -5.853 -4.808 1.00 93.00 88 MET A N 1
ATOM 665 C CA . MET A 1 88 ? 13.185 -4.917 -4.090 1.00 93.00 88 MET A CA 1
ATOM 666 C C . MET A 1 88 ? 11.709 -5.212 -4.367 1.00 93.00 88 MET A C 1
ATOM 668 O O . MET A 1 88 ? 10.893 -5.168 -3.454 1.00 93.00 88 MET A O 1
ATOM 672 N N . ALA A 1 89 ? 11.362 -5.542 -5.611 1.00 94.25 89 ALA A N 1
ATOM 673 C CA . ALA A 1 89 ? 10.001 -5.910 -5.961 1.00 94.25 89 ALA A CA 1
ATOM 674 C C . ALA A 1 89 ? 9.524 -7.157 -5.211 1.00 94.25 89 ALA A C 1
ATOM 676 O O . ALA A 1 89 ? 8.415 -7.147 -4.683 1.00 94.25 89 ALA A O 1
ATOM 677 N N . ASP A 1 90 ? 10.359 -8.189 -5.107 1.00 95.88 90 ASP A N 1
ATOM 678 C CA . ASP A 1 90 ? 10.007 -9.424 -4.403 1.00 95.88 90 ASP A CA 1
ATOM 679 C C . ASP A 1 90 ? 9.777 -9.177 -2.906 1.00 95.88 90 ASP A C 1
ATOM 681 O O . ASP A 1 90 ? 8.767 -9.623 -2.356 1.00 95.88 90 ASP A O 1
ATOM 685 N N . GLU A 1 91 ? 10.654 -8.398 -2.268 1.00 96.75 91 GLU A N 1
ATOM 686 C CA . GLU A 1 91 ? 10.509 -7.989 -0.866 1.00 96.75 91 GLU A CA 1
ATOM 687 C C . GLU A 1 91 ? 9.215 -7.186 -0.650 1.00 96.75 91 GLU A C 1
ATOM 689 O O . GLU A 1 91 ? 8.407 -7.515 0.219 1.00 96.75 91 GLU A O 1
ATOM 694 N N . MET A 1 92 ? 8.959 -6.181 -1.489 1.00 96.38 92 MET A N 1
ATOM 695 C CA . MET A 1 92 ? 7.798 -5.297 -1.343 1.00 96.38 92 MET A CA 1
ATOM 696 C C . MET A 1 92 ? 6.473 -6.007 -1.631 1.00 96.38 92 MET A C 1
ATOM 698 O O . MET A 1 92 ? 5.474 -5.759 -0.952 1.00 96.38 92 MET A O 1
ATOM 702 N N . VAL A 1 93 ? 6.445 -6.922 -2.604 1.00 97.31 93 VAL A N 1
ATOM 703 C CA . VAL A 1 93 ? 5.273 -7.765 -2.879 1.00 97.31 93 VAL A CA 1
ATOM 704 C C . VAL A 1 93 ? 5.006 -8.713 -1.710 1.00 97.31 93 VAL A C 1
ATOM 706 O O . VAL A 1 93 ? 3.845 -8.881 -1.322 1.00 97.31 93 VAL A O 1
ATOM 709 N N . ALA A 1 94 ? 6.046 -9.310 -1.119 1.00 97.19 94 ALA A N 1
ATOM 710 C CA . ALA A 1 94 ? 5.904 -10.164 0.059 1.00 97.19 94 ALA A CA 1
ATOM 711 C C . ALA A 1 94 ? 5.329 -9.384 1.252 1.00 97.19 94 ALA A C 1
ATOM 713 O O . ALA A 1 94 ? 4.307 -9.799 1.808 1.00 97.19 94 ALA A O 1
ATOM 714 N N . THR A 1 95 ? 5.896 -8.216 1.570 1.00 96.12 95 THR A N 1
ATOM 715 C CA . THR A 1 95 ? 5.392 -7.327 2.629 1.00 96.12 95 THR A CA 1
ATOM 716 C C . THR A 1 95 ? 3.944 -6.913 2.378 1.00 96.12 95 THR A C 1
ATOM 718 O O . THR A 1 95 ? 3.109 -7.000 3.278 1.00 96.12 95 THR A O 1
ATOM 721 N N . ALA A 1 96 ? 3.602 -6.508 1.153 1.00 96.31 96 ALA A N 1
ATOM 722 C CA . ALA A 1 96 ? 2.235 -6.117 0.829 1.00 96.31 96 ALA A CA 1
ATOM 723 C C . ALA A 1 96 ? 1.243 -7.272 1.033 1.00 96.31 96 ALA A C 1
ATOM 725 O O . ALA A 1 96 ? 0.178 -7.073 1.618 1.00 96.31 96 ALA A O 1
ATOM 726 N N . ASN A 1 97 ? 1.583 -8.489 0.598 1.00 97.25 97 ASN A N 1
ATOM 727 C CA . ASN A 1 97 ? 0.730 -9.661 0.809 1.00 97.25 97 ASN A CA 1
ATOM 728 C C . ASN A 1 97 ? 0.556 -9.987 2.297 1.00 97.25 97 ASN A C 1
ATOM 730 O O . ASN A 1 97 ? -0.558 -10.303 2.723 1.00 97.25 97 ASN A O 1
ATOM 734 N N . GLU A 1 98 ? 1.628 -9.900 3.083 1.00 96.06 98 GLU A N 1
ATOM 735 C CA . GLU A 1 98 ? 1.573 -10.125 4.524 1.00 96.06 98 GLU A CA 1
ATOM 736 C C . GLU A 1 98 ? 0.632 -9.128 5.203 1.00 96.06 98 GLU A C 1
ATOM 738 O O . GLU A 1 98 ? -0.335 -9.549 5.843 1.00 96.06 98 GLU A O 1
ATOM 743 N N . VAL A 1 99 ? 0.832 -7.826 4.985 1.00 94.62 99 VAL A N 1
ATOM 744 C CA . VAL A 1 99 ? 0.006 -6.781 5.604 1.00 94.62 99 VAL A CA 1
ATOM 745 C C . VAL A 1 99 ? -1.460 -6.906 5.191 1.00 94.62 99 VAL A C 1
ATOM 747 O O . VAL A 1 99 ? -2.355 -6.778 6.032 1.00 94.62 99 VAL A O 1
ATOM 750 N N . LEU A 1 100 ? -1.738 -7.193 3.915 1.00 94.62 100 LEU A N 1
ATOM 751 C CA . LEU A 1 100 ? -3.107 -7.394 3.433 1.00 94.62 100 LEU A CA 1
ATOM 752 C C . LEU A 1 100 ? -3.775 -8.591 4.116 1.00 94.62 100 LEU A C 1
ATOM 754 O O . LEU A 1 100 ? -4.921 -8.480 4.560 1.00 94.62 100 LEU A O 1
ATOM 758 N N . ARG A 1 101 ? -3.061 -9.714 4.248 1.00 92.88 101 ARG A N 1
ATOM 759 C CA . ARG A 1 101 ? -3.554 -10.915 4.935 1.00 92.88 101 ARG A CA 1
ATOM 760 C C . ARG A 1 101 ? -3.827 -10.637 6.410 1.00 92.88 101 ARG A C 1
ATOM 762 O O . ARG A 1 101 ? -4.899 -10.979 6.907 1.00 92.88 101 ARG A O 1
ATOM 769 N N . GLU A 1 102 ? -2.884 -10.010 7.107 1.00 92.81 102 GLU A N 1
ATOM 770 C CA . GLU A 1 102 ? -3.031 -9.696 8.528 1.00 92.81 102 GLU A CA 1
ATOM 771 C C . GLU A 1 102 ? -4.185 -8.727 8.782 1.00 92.81 102 GLU A C 1
ATOM 773 O O . GLU A 1 102 ? -5.009 -8.961 9.668 1.00 92.81 102 GLU A O 1
ATOM 778 N N . THR A 1 103 ? -4.298 -7.681 7.962 1.00 90.75 103 THR A N 1
ATOM 779 C CA . THR A 1 103 ? -5.376 -6.695 8.077 1.00 90.75 103 THR A CA 1
ATOM 780 C C . THR A 1 103 ? -6.736 -7.345 7.824 1.00 90.75 103 THR A C 1
ATOM 782 O O . THR A 1 103 ? -7.674 -7.129 8.591 1.00 90.75 103 THR A O 1
ATOM 785 N N . ALA A 1 104 ? -6.863 -8.204 6.811 1.00 85.25 104 ALA A N 1
ATOM 786 C CA . ALA A 1 104 ? -8.118 -8.904 6.527 1.00 85.25 104 ALA A CA 1
ATOM 787 C C . ALA A 1 104 ? -8.529 -9.892 7.637 1.00 85.25 104 ALA A C 1
ATOM 789 O O . ALA A 1 104 ? -9.725 -10.105 7.864 1.00 85.25 104 ALA A O 1
ATOM 790 N N . ALA A 1 105 ? -7.555 -10.494 8.326 1.00 85.94 105 ALA A N 1
ATOM 791 C CA . ALA A 1 105 ? -7.794 -11.462 9.394 1.00 85.94 105 ALA A CA 1
ATOM 792 C C . ALA A 1 105 ? -8.100 -10.802 10.748 1.00 85.94 105 ALA A C 1
ATOM 794 O O . ALA A 1 105 ? -8.970 -11.276 11.475 1.00 85.94 105 ALA A O 1
ATOM 795 N N . LYS A 1 106 ? -7.391 -9.722 11.093 1.00 86.88 106 LYS A N 1
ATOM 796 C CA . LYS A 1 106 ? -7.341 -9.185 12.465 1.00 86.88 106 LYS A CA 1
ATOM 797 C C . LYS A 1 106 ? -8.059 -7.846 12.642 1.00 86.88 106 LYS A C 1
ATOM 799 O O . LYS A 1 106 ? -8.217 -7.383 13.765 1.00 86.88 106 LYS A O 1
ATOM 804 N N . SER A 1 107 ? -8.481 -7.188 11.562 1.00 86.94 107 SER A N 1
ATOM 805 C CA . SER A 1 107 ? -8.969 -5.807 11.657 1.00 86.94 107 SER A CA 1
ATOM 806 C C . SER A 1 107 ? -10.314 -5.640 12.356 1.00 86.94 107 SER A C 1
ATOM 808 O O . SER A 1 107 ? -10.552 -4.554 12.872 1.00 86.94 107 SER A O 1
ATOM 810 N N . GLY A 1 108 ? -11.210 -6.631 12.332 1.00 87.00 108 GLY A N 1
ATOM 811 C CA . GLY A 1 108 ? -12.579 -6.509 12.861 1.00 87.00 108 GLY A CA 1
ATOM 812 C C . GLY A 1 108 ? -13.492 -5.526 12.103 1.00 87.00 108 GLY A C 1
ATOM 813 O O . GLY A 1 108 ? -14.670 -5.415 12.421 1.00 87.00 108 GLY A O 1
ATOM 814 N N . CYS A 1 109 ? -12.988 -4.835 11.077 1.00 88.81 109 CYS A N 1
ATOM 815 C CA . CYS A 1 109 ? -13.753 -3.864 10.300 1.00 88.81 109 CYS A CA 1
ATOM 816 C C . CYS A 1 109 ? -14.518 -4.572 9.172 1.00 88.81 109 CYS A C 1
ATOM 818 O O . CYS A 1 109 ? -13.910 -5.133 8.259 1.00 88.81 109 CYS A O 1
ATOM 820 N N . LYS A 1 110 ? -15.855 -4.501 9.191 1.00 78.25 110 LYS A N 1
ATOM 821 C CA . LYS A 1 110 ? -16.730 -5.204 8.229 1.00 78.25 110 LYS A CA 1
ATOM 822 C C . LYS A 1 110 ? -16.485 -4.833 6.756 1.00 78.25 110 LYS A C 1
ATOM 824 O O . LYS A 1 110 ? -16.720 -5.660 5.885 1.00 78.25 110 LYS A O 1
ATOM 829 N N . ASN A 1 111 ? -15.960 -3.636 6.484 1.00 69.00 111 ASN A N 1
ATOM 830 C CA . ASN A 1 111 ? -15.825 -3.077 5.131 1.00 69.00 111 ASN A CA 1
ATOM 831 C C . ASN A 1 111 ? -14.396 -3.166 4.547 1.00 69.00 111 ASN A C 1
ATOM 833 O O . ASN A 1 111 ? -14.057 -2.387 3.656 1.00 69.00 111 ASN A O 1
ATOM 837 N N . LEU A 1 112 ? -13.535 -4.046 5.078 1.00 71.31 112 LEU A N 1
ATOM 838 C CA . LEU A 1 112 ? -12.148 -4.217 4.604 1.00 71.31 112 LEU A CA 1
ATOM 839 C C . LEU A 1 112 ? -11.920 -5.436 3.700 1.00 71.31 112 LEU A C 1
ATOM 841 O O . LEU A 1 112 ? -10.818 -5.580 3.167 1.00 71.31 112 LEU A O 1
ATOM 845 N N . ARG A 1 113 ? -12.924 -6.304 3.544 1.00 55.50 113 ARG A N 1
ATOM 846 C CA . ARG A 1 113 ? -12.868 -7.474 2.659 1.00 55.50 113 ARG A CA 1
ATOM 847 C C . ARG A 1 113 ? -13.260 -7.084 1.243 1.00 55.50 113 ARG A C 1
ATOM 849 O O . ARG A 1 113 ? -14.349 -6.494 1.094 1.00 55.50 113 ARG A O 1
#

Sequence (113 aa):
MTLKTSALLLIAASLLPIGPAAATPLEDKCQALTAATKQAEANSIAFLAVYKADKTEPKRCEYLKASVAHFRMLKKTFETCRSFHPKMADEMVATANEVLRETAAKSGCKNLR

Organism: NCBI:txid2580413